Protein AF-A0A7X9HF59-F1 (afdb_monomer)

Foldseek 3Di:
DDQPQDFDPDQDPVVVVVLVVVPNLCVLLVVVVVVLVVLVVVLVVVVVVQVVCCVVPVDGDPVNVVSVVVSVNSVVQSVCCNVSRDVDRRDPDD

Radius of gyration: 16.63 Å; Cα contacts (8 Å, |Δi|>4): 55; chains: 1; bounding box: 36×21×44 Å

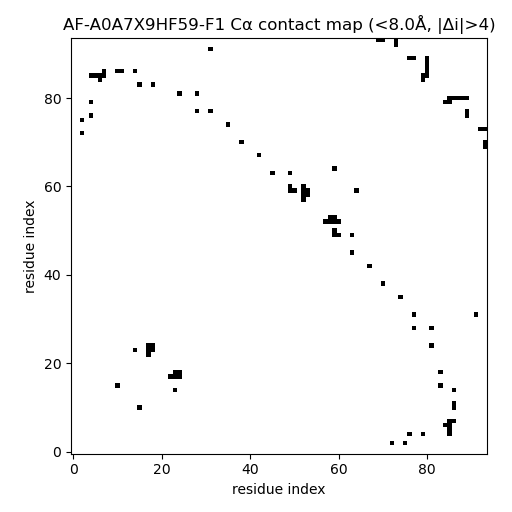Nearest PDB structures (foldseek):
  5j2l-assembly1_B  TM=5.462E-01  e=9.566E+00  synthetic construct

Solvent-accessible surface area (backbone atoms only — not comparable to full-atom values): 5616 Å² total; per-residue (Å²): 136,87,81,89,73,76,65,63,94,72,79,56,69,65,58,54,51,34,48,75,69,41,59,56,44,52,63,68,41,46,66,55,51,54,52,48,50,54,53,48,56,50,46,66,59,48,50,59,56,38,54,52,34,30,74,77,68,74,41,73,51,66,70,60,49,52,51,52,51,43,47,53,56,46,52,50,45,49,48,34,37,74,74,60,61,28,88,64,81,66,73,92,77,116

Secondary structure (DSSP, 8-state):
--------SS--HHHHHHHHTSHHHHHHHHHHHHHHHHHHHHHHHHHHHHHHHHHHHSS--HHHHHHHHHHHHHHHHHHHHHTTS--SPPP---

Mean predicted aligned error: 5.25 Å

Structure (mmCIF, N/CA/C/O backbone):
data_AF-A0A7X9HF59-F1
#
_entry.id   AF-A0A7X9HF59-F1
#
loop_
_atom_site.group_PDB
_atom_site.id
_atom_site.type_symbol
_atom_site.label_atom_id
_atom_site.label_alt_id
_atom_site.label_comp_id
_atom_site.label_asym_id
_atom_site.label_entity_id
_atom_site.label_seq_id
_atom_site.pdbx_PDB_ins_code
_atom_site.Cartn_x
_atom_site.Cartn_y
_atom_site.Cartn_z
_atom_site.occupancy
_atom_site.B_iso_or_equiv
_atom_site.auth_seq_id
_atom_site.auth_comp_id
_atom_site.auth_asym_id
_atom_site.auth_atom_id
_atom_site.pdbx_PDB_model_num
ATOM 1 N N . LEU A 1 1 ? 6.219 -9.407 11.391 1.00 59.81 1 LEU A N 1
ATOM 2 C CA . LEU A 1 1 ? 6.053 -9.346 9.922 1.00 59.81 1 LEU A CA 1
ATOM 3 C C . LEU A 1 1 ? 7.388 -9.746 9.300 1.00 59.81 1 LEU A C 1
ATOM 5 O O . LEU A 1 1 ? 8.289 -8.922 9.274 1.00 59.81 1 LEU A O 1
ATOM 9 N N . GLN A 1 2 ? 7.571 -11.016 8.927 1.00 70.38 2 GLN A N 1
ATOM 10 C CA . GLN A 1 2 ? 8.769 -11.424 8.184 1.00 70.38 2 GLN A CA 1
ATOM 11 C C . GLN A 1 2 ? 8.583 -10.995 6.726 1.00 70.38 2 GLN A C 1
ATOM 13 O O . GLN A 1 2 ? 7.584 -11.345 6.096 1.00 70.38 2 GLN A O 1
ATOM 18 N N . LEU A 1 3 ? 9.495 -10.160 6.233 1.00 67.88 3 LEU A N 1
ATOM 19 C CA . LEU A 1 3 ? 9.511 -9.703 4.849 1.00 67.88 3 LEU A CA 1
ATOM 20 C C . LEU A 1 3 ? 10.322 -10.707 4.032 1.00 67.88 3 LEU A C 1
ATOM 22 O O . LEU A 1 3 ? 11.543 -10.616 3.985 1.00 67.88 3 LEU A O 1
ATOM 26 N N . ASP A 1 4 ? 9.640 -11.672 3.418 1.00 68.81 4 ASP A N 1
ATOM 27 C CA . ASP A 1 4 ? 10.268 -12.608 2.482 1.00 68.81 4 ASP A CA 1
ATOM 28 C C . ASP A 1 4 ? 10.485 -11.908 1.132 1.00 68.81 4 ASP A C 1
ATOM 30 O O . ASP A 1 4 ? 9.638 -11.929 0.235 1.00 68.81 4 ASP A O 1
ATOM 34 N N . ILE A 1 5 ? 11.581 -11.154 1.054 1.00 68.00 5 ILE A N 1
ATOM 35 C CA . ILE A 1 5 ? 12.016 -10.446 -0.147 1.00 68.00 5 ILE A CA 1
ATOM 36 C C . ILE A 1 5 ? 13.208 -11.219 -0.697 1.00 68.00 5 ILE A C 1
ATOM 38 O O . ILE A 1 5 ? 14.336 -11.067 -0.231 1.00 68.00 5 ILE A O 1
ATOM 42 N N . VAL A 1 6 ? 12.944 -12.064 -1.689 1.00 76.88 6 VAL A N 1
ATOM 43 C CA . VAL A 1 6 ? 13.989 -12.820 -2.381 1.00 76.88 6 VAL A CA 1
ATOM 44 C C . VAL A 1 6 ? 14.784 -11.857 -3.259 1.00 76.88 6 VAL A C 1
ATOM 46 O O . VAL A 1 6 ? 14.263 -11.343 -4.253 1.00 76.88 6 VAL A O 1
ATOM 49 N N . TYR A 1 7 ? 16.036 -11.599 -2.879 1.00 75.12 7 TYR A N 1
ATOM 50 C CA . TYR A 1 7 ? 16.943 -10.777 -3.674 1.00 75.12 7 TYR A CA 1
ATOM 51 C C . TYR A 1 7 ? 17.321 -11.523 -4.965 1.00 75.12 7 TYR A C 1
ATOM 53 O O . TYR A 1 7 ? 17.668 -12.707 -4.897 1.00 75.12 7 TYR A O 1
ATOM 61 N N . PRO A 1 8 ? 17.245 -10.883 -6.144 1.00 76.00 8 PRO A N 1
ATOM 62 C CA . PRO A 1 8 ? 17.631 -11.532 -7.389 1.00 76.00 8 PRO A CA 1
ATOM 63 C C . PRO A 1 8 ? 19.142 -11.796 -7.405 1.00 76.00 8 PRO A C 1
ATOM 65 O O . PRO A 1 8 ? 19.939 -10.896 -7.153 1.00 76.00 8 PRO A O 1
ATOM 68 N N . SER A 1 9 ? 19.548 -13.026 -7.731 1.00 77.00 9 SER A N 1
AT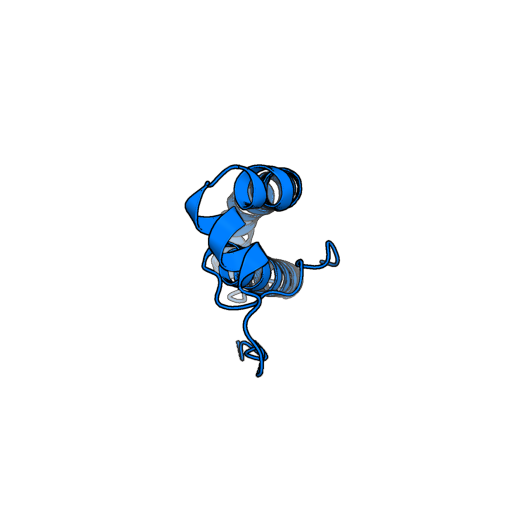OM 69 C CA . SER A 1 9 ? 20.966 -13.389 -7.867 1.00 77.00 9 SER A CA 1
ATOM 70 C C . SER A 1 9 ? 21.634 -12.738 -9.082 1.00 77.00 9 SER A C 1
ATOM 72 O O . SER A 1 9 ? 22.845 -12.544 -9.076 1.00 77.00 9 SER A O 1
ATOM 74 N N . GLU A 1 10 ? 20.851 -12.364 -10.099 1.00 80.88 10 GLU A N 1
ATOM 75 C CA . GLU A 1 10 ? 21.320 -11.651 -11.290 1.00 80.88 10 GLU A CA 1
ATOM 76 C C . GLU A 1 10 ? 20.491 -10.375 -11.527 1.00 80.88 10 GLU A C 1
ATOM 78 O O . GLU A 1 10 ? 19.377 -10.447 -12.054 1.00 80.88 10 GLU A O 1
ATOM 83 N N . PRO A 1 11 ? 21.004 -9.195 -11.129 1.00 77.62 11 PRO A N 1
ATOM 84 C CA . PRO A 1 11 ? 20.329 -7.922 -11.349 1.00 77.62 11 PRO A CA 1
ATOM 85 C C . PRO A 1 11 ? 20.278 -7.558 -12.834 1.00 77.62 11 PRO A C 1
ATOM 87 O O . PRO A 1 11 ? 21.282 -7.575 -13.554 1.00 77.62 11 PRO A O 1
ATOM 90 N N . SER A 1 12 ? 19.105 -7.153 -13.302 1.00 82.62 12 SER A N 1
ATOM 91 C CA . SER A 1 12 ? 18.895 -6.805 -14.703 1.00 82.62 12 SER A CA 1
ATOM 92 C C . SER A 1 12 ? 19.358 -5.374 -15.015 1.00 82.62 12 SER A C 1
ATOM 94 O O . SER A 1 12 ? 18.803 -4.369 -14.565 1.00 82.62 12 SER A O 1
ATOM 96 N N . ARG A 1 13 ? 20.390 -5.267 -15.861 1.00 84.06 13 ARG A N 1
ATOM 97 C CA . ARG A 1 13 ? 21.001 -3.983 -16.261 1.00 84.06 13 ARG A CA 1
ATOM 98 C C . ARG A 1 13 ? 20.024 -3.056 -16.993 1.00 84.06 13 ARG A C 1
ATOM 100 O O . ARG A 1 13 ? 20.083 -1.842 -16.825 1.00 84.06 13 ARG A O 1
ATOM 107 N N . LEU A 1 14 ? 19.116 -3.628 -17.786 1.00 80.25 14 LEU A N 1
ATOM 108 C CA . LEU A 1 14 ? 18.104 -2.879 -18.535 1.00 80.25 14 LEU A CA 1
ATOM 109 C C . LEU A 1 14 ? 17.041 -2.279 -17.611 1.00 80.25 14 LEU A C 1
ATOM 111 O O . LEU A 1 14 ? 16.702 -1.110 -17.776 1.00 80.25 14 LEU A O 1
ATOM 115 N N . LEU A 1 15 ? 16.560 -3.030 -16.610 1.00 78.81 15 LEU A N 1
ATOM 116 C CA . LEU A 1 15 ? 15.655 -2.452 -15.618 1.00 78.81 15 LEU A CA 1
ATOM 117 C C . LEU A 1 15 ? 16.380 -1.375 -14.823 1.00 78.81 15 LEU A C 1
ATOM 119 O O . LEU A 1 15 ? 15.827 -0.295 -14.681 1.00 78.81 15 LEU A O 1
ATOM 123 N N . ALA A 1 16 ? 17.627 -1.594 -14.393 1.00 81.94 16 ALA A N 1
ATOM 124 C CA . ALA A 1 16 ? 18.413 -0.556 -13.722 1.00 81.94 16 ALA A CA 1
ATOM 125 C C . ALA A 1 16 ? 18.521 0.742 -14.553 1.00 81.94 16 ALA A C 1
ATOM 127 O O . ALA A 1 16 ? 18.329 1.832 -14.019 1.00 81.94 16 ALA A O 1
ATOM 128 N N . PHE A 1 17 ? 18.740 0.640 -15.868 1.00 84.12 17 PHE A N 1
ATOM 129 C CA . PHE A 1 17 ? 18.737 1.801 -16.762 1.00 84.12 17 PHE A CA 1
ATOM 130 C C . PHE A 1 17 ? 17.354 2.467 -16.855 1.00 84.12 17 PHE A C 1
ATOM 132 O O . PHE A 1 17 ? 17.237 3.678 -16.661 1.00 84.12 17 PHE A O 1
ATOM 139 N N . LEU A 1 18 ? 16.288 1.684 -17.065 1.00 81.62 18 LEU A N 1
ATOM 140 C CA . LEU A 1 18 ? 14.908 2.187 -17.074 1.00 81.62 18 LEU A CA 1
ATOM 141 C C . LEU A 1 18 ? 14.531 2.867 -15.748 1.00 81.62 18 LEU A C 1
ATOM 143 O O . LEU A 1 18 ? 13.794 3.855 -15.751 1.00 81.62 18 LEU A O 1
ATOM 147 N N . ARG A 1 19 ? 15.068 2.382 -14.624 1.00 79.56 19 ARG A N 1
ATOM 148 C CA . ARG A 1 19 ? 14.901 2.982 -13.298 1.00 79.56 19 ARG A CA 1
ATOM 149 C C . ARG A 1 19 ? 15.514 4.375 -13.220 1.00 79.56 19 ARG A C 1
ATOM 151 O O . ARG A 1 19 ? 14.836 5.295 -12.775 1.00 79.56 19 ARG A O 1
ATOM 158 N N . ILE A 1 20 ? 16.738 4.549 -13.718 1.00 82.12 20 ILE A N 1
ATOM 159 C CA . ILE A 1 20 ? 17.423 5.854 -13.752 1.00 82.12 20 ILE A CA 1
ATOM 160 C C . ILE A 1 20 ? 16.657 6.859 -14.618 1.00 82.12 20 ILE A C 1
ATOM 162 O O . ILE A 1 20 ? 16.541 8.024 -14.249 1.00 82.12 20 ILE A O 1
ATOM 166 N N . THR A 1 21 ? 16.076 6.414 -15.737 1.00 83.38 21 THR A N 1
ATOM 167 C CA . THR A 1 21 ? 15.244 7.290 -16.583 1.00 83.38 21 THR A CA 1
ATOM 168 C C . THR A 1 21 ? 13.913 7.689 -15.933 1.00 83.38 21 THR A C 1
ATOM 170 O O . THR A 1 21 ? 13.234 8.582 -16.434 1.00 83.38 21 THR A O 1
ATOM 173 N N . GLY A 1 22 ? 13.500 7.021 -14.849 1.00 76.56 22 GLY A N 1
ATOM 174 C CA . GLY A 1 22 ? 12.251 7.261 -14.120 1.00 76.56 22 GLY A CA 1
ATOM 175 C C . GLY A 1 22 ? 10.989 6.780 -14.846 1.00 76.56 22 GLY A C 1
ATOM 176 O O . GLY A 1 22 ? 10.110 6.191 -14.222 1.00 76.56 22 GLY A O 1
ATOM 177 N N . ILE A 1 23 ? 10.909 6.951 -16.167 1.00 78.69 23 ILE A N 1
ATOM 178 C CA . ILE A 1 23 ? 9.716 6.686 -16.992 1.00 78.69 23 ILE A CA 1
ATOM 179 C C . ILE A 1 23 ? 9.248 5.225 -16.884 1.00 78.69 23 ILE A C 1
ATOM 181 O O . ILE A 1 23 ? 8.050 4.964 -16.740 1.00 78.69 23 ILE A O 1
ATOM 185 N N . GLY A 1 24 ? 10.181 4.267 -16.902 1.00 76.75 24 GLY A N 1
ATOM 186 C CA . GLY A 1 24 ? 9.854 2.840 -16.812 1.00 76.75 24 GLY A CA 1
ATOM 187 C C . GLY A 1 24 ? 9.271 2.434 -15.455 1.00 76.75 24 GLY A C 1
ATOM 188 O O . GLY A 1 24 ? 8.317 1.662 -15.400 1.00 76.75 24 GLY A O 1
ATOM 189 N N . ILE A 1 25 ? 9.786 2.992 -14.351 1.00 79.56 25 ILE A N 1
ATOM 190 C CA . ILE A 1 25 ? 9.202 2.754 -13.021 1.00 79.56 25 ILE A CA 1
ATOM 191 C C . ILE A 1 25 ? 7.863 3.459 -12.911 1.00 79.56 25 ILE A C 1
ATOM 193 O O . ILE A 1 25 ? 6.914 2.846 -12.446 1.00 79.56 25 ILE A O 1
ATOM 197 N N . LEU A 1 26 ? 7.782 4.733 -13.304 1.00 78.94 26 LEU A N 1
ATOM 198 C CA . LEU A 1 26 ? 6.581 5.543 -13.111 1.00 78.94 26 LEU A CA 1
ATOM 199 C C . LEU A 1 26 ? 5.370 4.898 -13.782 1.00 78.94 26 LEU A C 1
ATOM 201 O O . LEU A 1 26 ? 4.333 4.752 -13.146 1.00 78.94 26 LEU A O 1
ATOM 205 N N . THR A 1 27 ? 5.525 4.435 -15.021 1.00 81.94 27 THR A N 1
ATOM 206 C CA . THR A 1 27 ? 4.459 3.746 -15.764 1.00 81.94 27 THR A CA 1
ATOM 207 C C . THR A 1 27 ? 4.069 2.411 -15.126 1.00 81.94 27 THR A C 1
ATOM 209 O O . THR A 1 27 ? 2.883 2.149 -14.930 1.00 81.94 27 THR A O 1
ATOM 212 N N . ALA A 1 28 ? 5.047 1.591 -14.736 1.00 83.94 28 ALA A N 1
ATOM 213 C CA . ALA A 1 28 ? 4.811 0.292 -14.107 1.00 83.94 28 ALA A CA 1
ATOM 214 C C . ALA A 1 28 ? 4.217 0.413 -12.687 1.00 83.94 28 ALA A C 1
ATOM 216 O O . ALA A 1 28 ? 3.395 -0.408 -12.274 1.00 83.94 28 ALA A O 1
ATOM 217 N N . ALA A 1 29 ? 4.624 1.440 -11.939 1.00 86.88 29 ALA A N 1
ATOM 218 C CA . ALA A 1 29 ? 4.202 1.701 -10.569 1.00 86.88 29 ALA A CA 1
ATOM 219 C C . ALA A 1 29 ? 2.845 2.406 -10.498 1.00 86.88 29 ALA A C 1
ATOM 221 O O . ALA A 1 29 ? 2.115 2.167 -9.542 1.00 86.88 29 ALA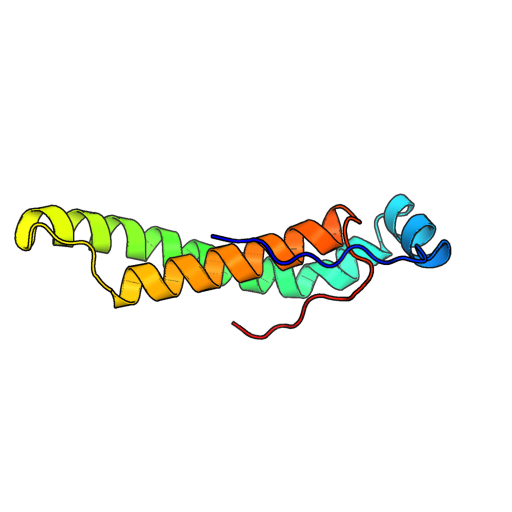 A O 1
ATOM 222 N N . LEU A 1 30 ? 2.475 3.225 -11.491 1.00 90.38 30 LEU A N 1
ATOM 223 C CA . LEU A 1 30 ? 1.219 3.983 -11.517 1.00 90.38 30 LEU A CA 1
ATOM 224 C C . LEU A 1 30 ? -0.026 3.159 -11.126 1.00 90.38 30 LEU A C 1
ATOM 226 O O . LEU A 1 30 ? -0.740 3.590 -10.216 1.00 90.38 30 LEU A O 1
ATOM 230 N N . PRO A 1 31 ? -0.292 1.971 -11.712 1.00 92.19 31 PRO A N 1
ATOM 231 C CA . PRO A 1 31 ? -1.457 1.177 -11.318 1.00 92.19 31 PRO A CA 1
ATOM 232 C C . PRO A 1 31 ? -1.374 0.682 -9.864 1.00 92.19 31 PRO A C 1
ATOM 234 O O . PRO A 1 31 ? -2.387 0.633 -9.166 1.00 92.19 31 PRO A O 1
ATOM 237 N N . HIS A 1 32 ? -0.176 0.364 -9.365 1.00 92.62 32 HIS A N 1
ATOM 238 C CA . HIS A 1 32 ? 0.014 -0.036 -7.970 1.00 92.62 32 HIS A CA 1
ATOM 239 C C . HIS A 1 32 ? -0.149 1.129 -6.999 1.00 92.62 32 HIS A C 1
ATOM 241 O O . HIS A 1 32 ? -0.715 0.937 -5.925 1.00 92.62 32 HIS A O 1
ATOM 247 N N . LEU A 1 33 ? 0.322 2.320 -7.373 1.00 91.44 33 LEU A N 1
ATOM 248 C CA . LEU A 1 33 ? 0.182 3.540 -6.581 1.00 91.44 33 LEU A CA 1
ATOM 249 C C . LEU A 1 33 ? -1.287 3.940 -6.448 1.00 91.44 33 LEU A C 1
ATOM 251 O O . LEU A 1 33 ? -1.713 4.305 -5.356 1.00 91.44 33 LEU A O 1
ATOM 255 N N . LEU A 1 34 ? -2.077 3.795 -7.516 1.00 93.88 34 LEU A N 1
ATOM 256 C CA . LEU A 1 34 ? -3.519 4.028 -7.466 1.00 93.88 34 LEU A CA 1
ATOM 257 C C . LEU A 1 34 ? -4.207 3.042 -6.513 1.00 93.88 34 LEU A C 1
ATOM 259 O O . LEU A 1 34 ? -4.977 3.457 -5.650 1.00 93.88 34 LEU A O 1
ATOM 263 N N . LEU A 1 35 ? -3.882 1.748 -6.607 1.00 94.38 35 LEU A N 1
ATOM 264 C CA . LEU A 1 35 ? -4.426 0.739 -5.696 1.00 94.38 35 LEU A CA 1
ATOM 265 C C . LEU A 1 35 ? -4.017 1.021 -4.240 1.00 94.38 35 LEU A C 1
ATOM 267 O O . LEU A 1 35 ? -4.860 0.980 -3.344 1.00 94.38 35 LEU A O 1
ATOM 271 N N . LEU A 1 36 ? -2.747 1.364 -3.998 1.00 94.94 36 LEU A N 1
ATOM 272 C CA . LEU A 1 36 ? -2.262 1.757 -2.674 1.00 94.94 36 LEU A CA 1
ATOM 273 C C . LEU A 1 36 ? -2.984 2.993 -2.144 1.00 94.94 36 LEU A C 1
ATOM 275 O O . LEU A 1 36 ? -3.317 3.010 -0.963 1.00 94.94 36 LEU A O 1
ATOM 279 N N . ALA A 1 37 ? -3.266 3.991 -2.983 1.00 94.62 37 ALA A N 1
ATOM 280 C CA . ALA A 1 37 ? -4.020 5.171 -2.575 1.00 94.62 37 ALA A CA 1
ATOM 281 C C . ALA A 1 37 ? -5.420 4.786 -2.070 1.00 94.62 37 ALA A C 1
ATOM 283 O O . ALA A 1 37 ? -5.799 5.190 -0.971 1.00 94.62 37 ALA A O 1
ATOM 284 N N . VAL A 1 38 ? -6.146 3.929 -2.799 1.00 95.44 38 VAL A N 1
ATOM 285 C CA . VAL A 1 38 ? -7.467 3.436 -2.364 1.00 95.44 38 VAL A CA 1
ATOM 286 C C . VAL A 1 38 ? -7.371 2.658 -1.049 1.00 95.44 38 VAL A C 1
ATOM 288 O O . VAL A 1 38 ? -8.136 2.921 -0.120 1.00 95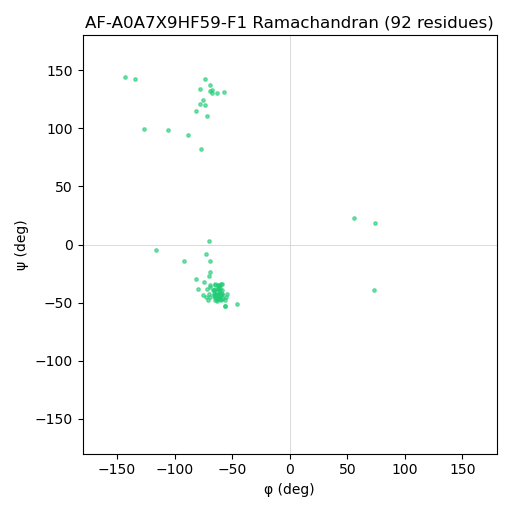.44 38 VAL A O 1
ATOM 291 N N . LEU A 1 39 ? -6.411 1.736 -0.928 1.00 95.00 39 LEU A N 1
ATOM 292 C CA . LEU A 1 39 ? -6.219 0.975 0.312 1.00 95.00 39 LEU A CA 1
ATOM 293 C C . LEU A 1 39 ? -5.846 1.878 1.496 1.00 95.00 39 LEU A C 1
ATOM 295 O O . LEU A 1 39 ? -6.309 1.646 2.612 1.00 95.00 39 LEU A O 1
ATOM 299 N N . THR A 1 40 ? -5.044 2.917 1.256 1.00 94.94 40 THR A N 1
ATOM 300 C CA . THR A 1 40 ? -4.628 3.886 2.279 1.00 94.94 40 THR A CA 1
ATOM 301 C C . THR A 1 40 ? -5.821 4.695 2.775 1.00 94.94 40 THR A C 1
ATOM 303 O O . THR A 1 40 ? -5.975 4.862 3.982 1.00 94.94 40 THR A O 1
ATOM 306 N N . LEU A 1 41 ? -6.711 5.131 1.875 1.00 95.81 41 LEU A N 1
ATOM 307 C CA . LEU A 1 41 ? -7.970 5.782 2.250 1.00 95.81 41 LEU A CA 1
ATOM 308 C C . LEU A 1 41 ? -8.841 4.865 3.116 1.00 95.81 41 LEU A C 1
ATOM 310 O O . LEU A 1 41 ? -9.355 5.303 4.143 1.00 95.81 41 LEU A O 1
ATOM 314 N N . GLY A 1 42 ? -8.946 3.581 2.757 1.00 94.00 42 GLY A N 1
ATOM 315 C CA . GLY A 1 42 ? -9.595 2.581 3.607 1.00 94.00 42 GLY A CA 1
ATOM 316 C C . GLY A 1 42 ? -8.952 2.518 4.994 1.00 94.00 42 GLY A C 1
ATOM 317 O O . GLY A 1 42 ? -9.640 2.604 6.008 1.00 94.00 42 GLY A O 1
ATOM 318 N N . MET A 1 43 ? -7.622 2.465 5.056 1.00 94.12 43 MET A N 1
ATOM 319 C CA . MET A 1 43 ? -6.882 2.396 6.314 1.00 94.12 43 MET A CA 1
ATOM 320 C C . MET A 1 43 ? -7.113 3.615 7.218 1.00 94.12 43 MET A C 1
ATOM 322 O O . MET A 1 43 ? -7.277 3.451 8.427 1.00 94.12 43 MET A O 1
ATOM 326 N N . LEU A 1 44 ? -7.201 4.819 6.643 1.00 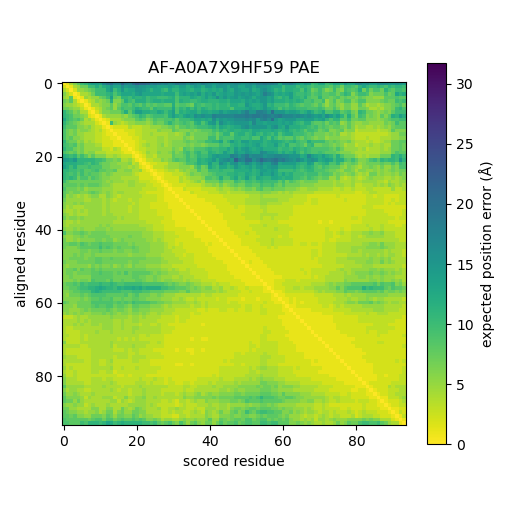94.69 44 LEU A N 1
ATOM 327 C CA . LEU A 1 44 ? -7.519 6.049 7.378 1.00 94.69 44 LEU A CA 1
ATOM 328 C C . LEU A 1 44 ? -8.887 5.984 8.069 1.00 94.69 44 LEU A C 1
ATOM 330 O O . LEU A 1 44 ? -9.038 6.522 9.162 1.00 94.69 44 LEU A O 1
ATOM 334 N N . ILE A 1 45 ? -9.862 5.300 7.466 1.00 94.25 45 ILE A N 1
ATOM 335 C CA . ILE A 1 45 ? -11.197 5.099 8.048 1.00 94.25 45 ILE A CA 1
ATOM 336 C C . ILE A 1 45 ? -11.174 3.970 9.088 1.00 94.25 45 ILE A C 1
ATOM 338 O O . ILE A 1 45 ? -11.817 4.058 10.132 1.00 94.25 45 ILE A O 1
ATOM 342 N N . LEU A 1 46 ? -10.420 2.901 8.831 1.00 94.44 46 LEU A N 1
ATOM 343 C CA . LEU A 1 46 ? -10.390 1.714 9.685 1.00 94.44 46 LEU A CA 1
ATOM 344 C C . LEU A 1 46 ? -9.613 1.916 10.997 1.00 94.44 46 LEU A C 1
ATOM 346 O O . LEU A 1 46 ? -9.977 1.326 12.014 1.00 94.44 46 LEU A O 1
ATOM 350 N N . ILE A 1 47 ? -8.569 2.751 11.014 1.00 94.31 47 ILE A N 1
ATOM 351 C CA . ILE A 1 47 ? -7.796 3.056 12.233 1.00 94.31 47 ILE A CA 1
ATOM 352 C C . ILE A 1 47 ? -8.680 3.602 13.371 1.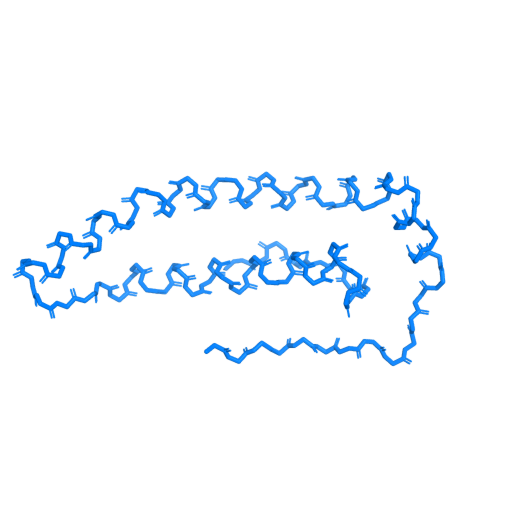00 94.31 47 ILE A C 1
ATOM 354 O O . ILE A 1 47 ? -8.635 3.023 14.460 1.00 94.31 47 ILE A O 1
ATOM 358 N N . PRO A 1 48 ? -9.500 4.657 13.181 1.00 96.06 48 PRO A N 1
ATOM 359 C CA . PRO A 1 48 ? -10.358 5.160 14.251 1.00 96.06 48 PRO A CA 1
ATOM 360 C C . PRO A 1 48 ? -11.388 4.123 14.714 1.00 96.06 48 PRO A C 1
ATOM 362 O O . PRO A 1 48 ? -11.641 4.025 15.913 1.00 96.06 48 PRO A O 1
ATOM 365 N N . VAL A 1 49 ? -11.909 3.278 13.814 1.00 94.88 49 VAL A N 1
ATOM 366 C CA . VAL A 1 49 ? -12.773 2.141 14.193 1.00 94.88 49 VAL A CA 1
ATOM 367 C C . VAL A 1 49 ? -12.029 1.171 15.120 1.00 94.88 49 VAL A C 1
ATOM 369 O O . VAL A 1 49 ? -12.576 0.738 16.136 1.00 94.88 49 VAL A O 1
ATOM 372 N N . GLY A 1 50 ? -10.764 0.865 14.818 1.00 95.19 50 GLY A N 1
ATOM 373 C CA . GLY A 1 50 ? -9.907 0.040 15.672 1.00 95.19 50 GLY A CA 1
ATOM 374 C C . GLY A 1 50 ? -9.673 0.655 17.053 1.00 95.19 50 GLY A C 1
ATOM 375 O O . GLY A 1 50 ? -9.797 -0.040 18.061 1.00 95.19 50 GLY A O 1
ATOM 376 N N . LEU A 1 51 ? -9.416 1.964 17.117 1.00 95.81 51 LEU A N 1
ATOM 377 C CA . LEU A 1 51 ? -9.244 2.689 18.381 1.00 95.81 51 LEU A CA 1
ATOM 378 C C . LEU A 1 51 ? -10.513 2.651 19.243 1.00 95.81 51 LEU A C 1
ATOM 380 O O . LEU A 1 51 ? -10.437 2.344 20.434 1.00 95.81 51 LEU A O 1
ATOM 384 N N . ILE A 1 52 ? -11.682 2.887 18.642 1.00 96.69 52 ILE A N 1
ATOM 385 C CA . ILE A 1 52 ? -12.976 2.795 19.335 1.00 96.69 52 ILE A CA 1
ATOM 386 C C . ILE A 1 52 ? -13.200 1.369 19.859 1.00 96.69 52 ILE A C 1
ATOM 388 O O . ILE A 1 52 ? -13.603 1.189 21.009 1.00 96.69 52 ILE A O 1
ATOM 392 N N . SER A 1 53 ? -12.874 0.349 19.060 1.00 96.00 53 SER A N 1
ATOM 393 C CA . SER A 1 53 ? -12.972 -1.053 19.481 1.00 96.00 53 SER A CA 1
ATOM 394 C C . SER A 1 53 ? -12.076 -1.381 20.677 1.00 96.00 53 SER A C 1
ATOM 396 O O . SER A 1 53 ? -12.469 -2.169 21.536 1.00 96.00 53 SER A O 1
ATOM 398 N N . ILE A 1 54 ? -10.883 -0.790 20.781 1.00 96.75 54 ILE A N 1
ATOM 399 C CA . ILE A 1 54 ? -10.035 -0.988 21.964 1.00 96.75 54 ILE A CA 1
ATOM 400 C C . ILE A 1 54 ? -10.710 -0.408 23.208 1.00 96.75 54 ILE A C 1
ATOM 402 O O . ILE A 1 54 ? -10.700 -1.046 24.254 1.00 96.75 54 ILE A O 1
ATOM 406 N N . ILE A 1 55 ? -11.319 0.772 23.117 1.00 97.38 55 ILE A N 1
ATOM 407 C CA . ILE A 1 55 ? -11.989 1.386 24.271 1.00 97.38 55 ILE A CA 1
ATOM 408 C C . ILE A 1 55 ? -13.200 0.541 24.696 1.00 97.38 55 ILE A C 1
ATOM 410 O O . ILE A 1 55 ? -13.376 0.271 25.883 1.00 97.38 55 ILE A O 1
ATOM 414 N N . ALA A 1 56 ? -13.996 0.073 23.732 1.00 96.25 56 ALA A N 1
ATOM 415 C CA . ALA A 1 56 ? -15.216 -0.686 23.996 1.00 96.25 56 ALA A CA 1
ATOM 416 C C . ALA A 1 56 ? -14.956 -2.143 24.425 1.00 96.25 56 ALA A C 1
ATOM 418 O O . ALA A 1 56 ? -15.594 -2.652 25.344 1.00 96.25 56 ALA A O 1
ATOM 419 N N . THR A 1 57 ? -14.029 -2.833 23.759 1.00 95.56 57 THR A N 1
ATOM 420 C CA . THR A 1 57 ? -13.833 -4.292 23.872 1.00 95.56 57 THR A CA 1
ATOM 421 C C . THR A 1 57 ? -12.464 -4.663 24.453 1.00 95.56 57 THR A C 1
ATOM 423 O O . THR A 1 57 ? -12.192 -5.841 24.686 1.00 95.56 57 THR A O 1
ATOM 426 N N . LYS A 1 58 ? -11.580 -3.683 24.704 1.00 96.12 58 LYS A N 1
ATOM 427 C CA . LYS A 1 58 ? -10.181 -3.880 25.147 1.00 96.12 58 LYS A CA 1
ATOM 428 C C . LYS A 1 58 ? -9.362 -4.770 24.213 1.00 96.12 58 LYS A C 1
ATOM 430 O O . LYS A 1 58 ? -8.383 -5.387 24.627 1.00 96.12 58 LYS A O 1
ATOM 435 N N . ARG A 1 59 ? -9.781 -4.874 22.950 1.00 93.69 59 ARG A N 1
ATOM 436 C CA . ARG A 1 59 ? -9.174 -5.740 21.938 1.00 93.69 59 ARG A CA 1
ATOM 437 C C . ARG A 1 59 ? -9.202 -5.056 20.580 1.00 93.69 59 ARG A C 1
ATOM 439 O O . ARG A 1 59 ? -10.163 -4.365 20.243 1.00 93.69 59 ARG A O 1
ATOM 446 N N . TRP A 1 60 ? -8.150 -5.288 19.801 1.00 93.00 60 TRP A N 1
ATOM 447 C CA . TRP A 1 60 ? -8.101 -4.888 18.401 1.00 93.00 60 TRP A CA 1
ATOM 448 C C . TRP A 1 60 ? -8.911 -5.880 17.547 1.00 93.00 60 TRP A C 1
ATOM 450 O O . TRP A 1 60 ? -8.732 -7.090 17.720 1.00 93.00 60 TRP A O 1
ATOM 460 N N . PRO A 1 61 ? -9.777 -5.427 16.623 1.00 94.88 61 PRO A N 1
ATOM 461 C CA . PRO A 1 61 ? -10.539 -6.331 15.764 1.00 94.88 61 PRO A CA 1
ATOM 462 C C . PRO A 1 61 ? -9.631 -7.157 14.846 1.00 94.88 61 PRO A C 1
ATOM 464 O O . PRO A 1 61 ? -8.797 -6.606 14.126 1.00 94.88 61 PRO A O 1
ATOM 467 N N . SER A 1 62 ? -9.835 -8.475 14.801 1.00 93.88 62 SER A N 1
ATOM 468 C CA . SER A 1 62 ? -9.048 -9.379 13.948 1.00 93.88 62 SER A CA 1
ATOM 469 C C . SER A 1 62 ? -9.171 -9.047 12.458 1.00 93.88 62 SER A C 1
ATOM 471 O O . SER A 1 62 ? -8.175 -9.089 11.744 1.00 93.88 62 SER A O 1
ATOM 473 N N . LEU A 1 63 ? -10.362 -8.642 12.002 1.00 92.75 63 LEU A N 1
ATOM 474 C CA . LEU A 1 63 ? -10.604 -8.242 10.612 1.00 92.75 63 LEU A CA 1
ATOM 475 C C . LEU A 1 63 ? -9.766 -7.018 10.209 1.00 92.75 63 LEU A C 1
ATOM 477 O O . LEU A 1 63 ? -9.167 -6.997 9.136 1.00 92.75 63 LEU A O 1
ATOM 481 N N . LEU A 1 64 ? -9.688 -6.011 11.087 1.00 93.88 64 LEU A N 1
ATOM 482 C CA . LEU A 1 64 ? -8.870 -4.820 10.846 1.00 93.88 64 LEU A CA 1
ATOM 483 C C . LEU A 1 64 ? -7.385 -5.168 10.824 1.00 93.88 64 LEU A C 1
ATOM 485 O O . LEU A 1 64 ? -6.638 -4.640 10.005 1.00 93.88 64 LEU A O 1
ATOM 489 N N . PHE A 1 65 ? -6.960 -6.063 11.716 1.00 93.19 65 PHE A N 1
ATOM 490 C CA . PHE A 1 65 ? -5.584 -6.538 11.743 1.00 93.19 65 PHE A CA 1
ATOM 491 C C . PHE A 1 65 ? -5.203 -7.282 10.455 1.00 93.19 65 PHE A C 1
ATOM 493 O O . PHE A 1 65 ? -4.143 -7.003 9.897 1.00 93.19 65 PHE A O 1
ATOM 500 N N . ASP A 1 66 ? -6.060 -8.178 9.952 1.00 94.00 66 ASP A N 1
ATOM 501 C CA . ASP A 1 66 ? -5.806 -8.900 8.696 1.00 94.00 66 ASP A CA 1
ATOM 502 C C . ASP A 1 66 ? -5.695 -7.933 7.509 1.00 94.00 66 ASP A C 1
ATOM 504 O O . ASP A 1 66 ? -4.756 -8.016 6.714 1.00 94.00 66 ASP A O 1
ATOM 508 N N . PHE A 1 67 ? -6.584 -6.936 7.445 1.00 94.12 67 PHE A N 1
ATOM 509 C CA . PHE A 1 67 ? -6.508 -5.888 6.431 1.00 94.12 67 PHE A CA 1
ATOM 510 C C . PHE A 1 67 ? -5.190 -5.099 6.511 1.00 94.12 67 PHE A C 1
ATOM 512 O O . PHE A 1 67 ? -4.507 -4.940 5.498 1.00 94.12 67 PHE A O 1
ATOM 519 N N . MET A 1 68 ? -4.785 -4.658 7.710 1.00 93.81 68 MET A N 1
ATOM 520 C CA . MET A 1 68 ? -3.508 -3.961 7.928 1.00 93.81 68 MET A CA 1
ATOM 521 C C . MET A 1 68 ? -2.310 -4.809 7.511 1.00 93.81 68 MET A C 1
ATOM 523 O O . MET A 1 68 ? -1.373 -4.306 6.888 1.00 93.81 68 MET A O 1
ATOM 527 N N . TYR A 1 69 ? -2.336 -6.096 7.852 1.00 93.56 69 TYR A N 1
ATOM 528 C CA . TYR A 1 69 ? -1.275 -7.033 7.522 1.00 93.56 69 TYR A CA 1
ATOM 529 C C . TYR A 1 69 ? -1.122 -7.194 6.003 1.00 93.56 69 TYR A C 1
ATOM 531 O O . TYR A 1 69 ? -0.015 -7.052 5.472 1.00 93.56 69 TYR A O 1
ATOM 539 N N . ARG A 1 70 ? -2.230 -7.423 5.288 1.00 93.50 70 ARG A N 1
ATOM 540 C CA . ARG A 1 70 ? -2.252 -7.523 3.819 1.00 93.50 70 ARG A CA 1
ATOM 541 C C . ARG A 1 70 ? -1.814 -6.226 3.154 1.00 93.50 70 ARG A C 1
ATOM 543 O O . ARG A 1 70 ? -0.986 -6.264 2.242 1.00 93.50 70 ARG A O 1
ATOM 550 N N . TYR A 1 71 ? -2.292 -5.088 3.659 1.00 94.50 71 TYR A N 1
ATOM 551 C CA . TYR A 1 71 ? -1.876 -3.764 3.206 1.00 94.50 71 TYR A CA 1
ATOM 552 C C . TYR A 1 71 ? -0.369 -3.587 3.326 1.00 94.50 71 TYR A C 1
ATOM 554 O O . TYR A 1 71 ? 0.289 -3.297 2.329 1.00 94.50 71 TYR A O 1
ATOM 562 N N . LEU A 1 72 ? 0.202 -3.841 4.504 1.00 92.62 72 LEU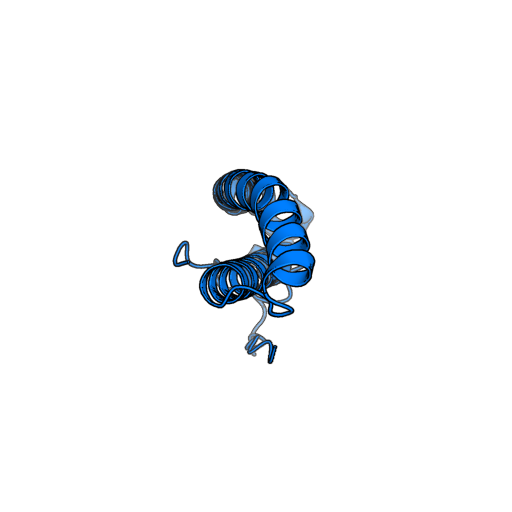 A N 1
ATOM 563 C CA . LEU A 1 72 ? 1.630 -3.654 4.731 1.00 92.62 72 LEU A CA 1
ATOM 564 C C . LEU A 1 72 ? 2.479 -4.616 3.883 1.00 92.62 72 LEU A C 1
ATOM 566 O O . LEU A 1 72 ? 3.535 -4.226 3.389 1.00 92.62 72 LEU A O 1
ATOM 570 N N . ARG A 1 73 ? 1.998 -5.844 3.642 1.00 91.88 73 ARG A N 1
ATOM 571 C CA . ARG A 1 73 ? 2.646 -6.824 2.752 1.00 91.88 73 ARG A CA 1
ATOM 572 C C . ARG A 1 73 ? 2.580 -6.426 1.276 1.00 91.88 73 ARG A C 1
ATOM 574 O O . ARG A 1 73 ? 3.497 -6.709 0.506 1.00 91.88 73 ARG A O 1
ATOM 581 N N . TYR A 1 74 ? 1.486 -5.819 0.838 1.00 93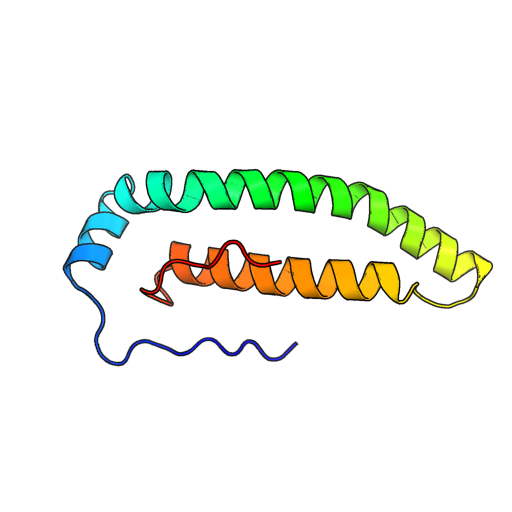.12 74 TYR A N 1
ATOM 582 C CA . TYR A 1 74 ? 1.380 -5.298 -0.521 1.00 93.12 74 TYR A CA 1
ATOM 583 C C . TYR A 1 74 ? 2.233 -4.033 -0.692 1.00 93.12 74 TYR A C 1
ATOM 585 O O . TYR A 1 74 ? 3.035 -3.960 -1.622 1.00 93.12 74 TYR A O 1
ATOM 593 N N . TYR A 1 75 ? 2.1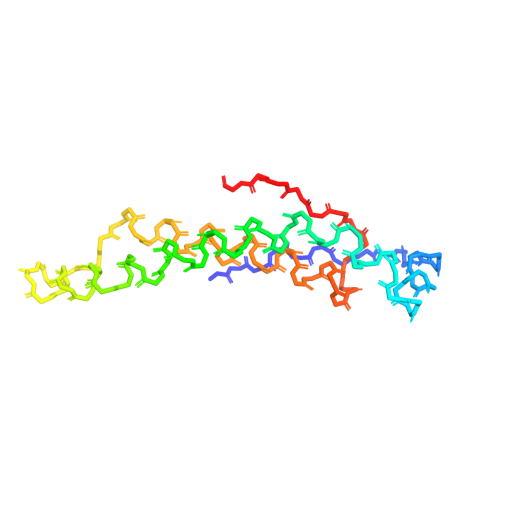61 -3.104 0.264 1.00 92.75 75 TYR A N 1
ATOM 594 C CA . TYR A 1 75 ? 2.977 -1.892 0.316 1.00 92.75 75 TYR A CA 1
ATOM 595 C C . TYR A 1 75 ? 4.477 -2.196 0.261 1.00 92.75 75 TYR A C 1
ATOM 597 O O . TYR A 1 75 ? 5.200 -1.568 -0.515 1.00 92.75 75 TYR A O 1
ATOM 605 N N . SER A 1 76 ? 4.952 -3.180 1.031 1.00 91.69 76 SER A N 1
ATOM 606 C CA . SER A 1 76 ? 6.367 -3.558 1.035 1.00 91.69 76 SER A CA 1
ATOM 607 C C . SER A 1 76 ? 6.825 -4.148 -0.301 1.00 91.69 76 SER A C 1
ATOM 609 O O . SER A 1 76 ? 7.902 -3.790 -0.767 1.00 91.69 76 SER A O 1
ATOM 611 N N . ARG A 1 77 ? 6.004 -4.975 -0.967 1.00 90.88 77 ARG A N 1
ATOM 612 C CA . ARG A 1 77 ? 6.305 -5.504 -2.314 1.00 90.88 77 ARG A CA 1
ATOM 613 C C . ARG A 1 77 ? 6.423 -4.395 -3.358 1.00 90.88 77 ARG A C 1
ATOM 615 O O . ARG A 1 77 ? 7.359 -4.406 -4.153 1.00 90.88 77 ARG A O 1
ATOM 622 N N . VAL A 1 78 ? 5.496 -3.437 -3.344 1.00 92.25 78 VAL A N 1
ATOM 623 C CA . VAL A 1 78 ? 5.517 -2.297 -4.273 1.00 92.25 78 VAL A CA 1
ATOM 624 C C . VAL A 1 78 ? 6.740 -1.414 -4.015 1.00 92.25 78 VAL A C 1
ATOM 626 O O . VAL A 1 78 ? 7.460 -1.083 -4.954 1.00 92.25 78 VAL A O 1
ATOM 629 N N . ASN A 1 79 ? 7.038 -1.102 -2.749 1.00 90.81 79 ASN A N 1
ATOM 630 C CA . ASN A 1 79 ? 8.228 -0.322 -2.396 1.00 90.81 79 ASN A CA 1
ATOM 631 C C . ASN A 1 79 ? 9.525 -1.037 -2.774 1.00 90.81 79 ASN A C 1
ATOM 633 O O . ASN A 1 79 ? 10.411 -0.405 -3.339 1.00 90.81 79 ASN A O 1
ATOM 637 N N . ALA A 1 80 ? 9.627 -2.346 -2.533 1.00 90.00 80 ALA A N 1
ATOM 638 C CA . ALA A 1 80 ? 10.804 -3.120 -2.910 1.00 90.00 80 ALA A CA 1
ATOM 639 C C . ALA A 1 80 ? 11.071 -3.059 -4.423 1.00 90.00 80 ALA A C 1
ATOM 641 O O . ALA A 1 80 ? 12.221 -2.923 -4.839 1.00 90.00 80 ALA A O 1
ATOM 642 N N . TYR A 1 81 ? 10.022 -3.099 -5.250 1.00 88.19 81 TYR A N 1
ATOM 643 C CA . TYR A 1 81 ? 10.157 -2.964 -6.700 1.00 88.19 81 TYR A CA 1
ATOM 644 C C . TYR A 1 81 ? 10.579 -1.550 -7.131 1.00 88.19 81 TYR A C 1
ATOM 646 O O . TYR A 1 81 ? 11.493 -1.404 -7.952 1.00 88.19 81 TYR A O 1
ATOM 654 N N . ILE A 1 82 ? 9.944 -0.516 -6.561 1.00 89.00 82 ILE A N 1
ATOM 655 C CA . ILE A 1 82 ? 10.235 0.898 -6.858 1.00 89.00 82 ILE A CA 1
ATOM 656 C C . ILE A 1 82 ? 11.669 1.257 -6.447 1.00 89.00 82 ILE A C 1
ATOM 658 O O . ILE A 1 82 ? 12.385 1.885 -7.222 1.00 89.00 82 ILE A O 1
ATOM 662 N N . MET A 1 83 ? 12.112 0.808 -5.270 1.00 87.62 83 MET A N 1
ATOM 663 C CA . MET A 1 83 ? 13.475 1.016 -4.764 1.00 87.62 83 MET A CA 1
ATOM 664 C C . MET A 1 83 ? 14.531 0.171 -5.495 1.00 87.62 83 MET A C 1
ATOM 666 O O . MET A 1 83 ? 15.721 0.356 -5.265 1.00 87.62 83 MET A O 1
ATOM 670 N N . GLY A 1 84 ? 14.119 -0.762 -6.360 1.00 85.62 84 GLY A N 1
ATOM 671 C CA . GLY A 1 84 ? 15.036 -1.645 -7.083 1.00 85.62 84 GLY A CA 1
ATOM 672 C C . GLY A 1 84 ? 15.663 -2.749 -6.232 1.00 85.62 84 GLY A C 1
ATOM 673 O O . GLY A 1 84 ? 16.661 -3.331 -6.640 1.00 85.62 84 GLY A O 1
ATOM 674 N N . LEU A 1 85 ? 15.077 -3.063 -5.072 1.00 86.25 85 LEU A N 1
ATOM 675 C CA . LEU A 1 85 ? 15.472 -4.213 -4.249 1.00 86.25 85 LEU A CA 1
ATOM 676 C C . LEU A 1 85 ? 15.089 -5.543 -4.912 1.00 86.25 85 LEU A C 1
ATOM 678 O O . LEU A 1 85 ? 15.725 -6.564 -4.667 1.00 86.25 85 LEU A O 1
ATOM 682 N N . VAL A 1 86 ? 14.044 -5.526 -5.746 1.00 87.75 86 VAL A N 1
ATOM 683 C CA . VAL A 1 86 ? 13.607 -6.667 -6.555 1.00 87.75 86 VAL A CA 1
ATOM 684 C C . VAL A 1 86 ? 13.321 -6.238 -7.988 1.00 87.75 86 VAL A C 1
ATOM 686 O O . VAL A 1 86 ? 12.754 -5.175 -8.237 1.00 87.75 86 VAL A O 1
ATOM 689 N N . ASP A 1 87 ? 13.661 -7.103 -8.938 1.00 85.94 87 ASP A N 1
ATOM 690 C CA . ASP A 1 87 ? 13.384 -6.892 -10.366 1.00 85.94 87 ASP A CA 1
ATOM 691 C C . ASP A 1 87 ? 12.045 -7.485 -10.814 1.00 85.94 87 ASP A C 1
ATOM 693 O O . ASP A 1 87 ? 11.523 -7.147 -11.874 1.00 85.94 87 ASP A O 1
ATOM 697 N N . LYS A 1 88 ? 11.445 -8.341 -9.984 1.00 84.81 88 LYS A N 1
ATOM 698 C CA . LYS A 1 88 ? 10.151 -8.955 -10.267 1.00 84.81 88 LYS A CA 1
ATOM 699 C C . LYS A 1 88 ? 9.020 -7.946 -10.062 1.00 84.81 88 LYS A C 1
ATOM 701 O O . LYS A 1 88 ? 8.861 -7.413 -8.964 1.00 84.81 88 LYS A O 1
ATOM 706 N N . TYR A 1 89 ? 8.206 -7.744 -11.098 1.00 85.12 89 TYR A N 1
ATOM 707 C CA . TYR A 1 89 ? 7.012 -6.899 -11.031 1.00 85.12 89 TYR A CA 1
ATOM 708 C C . TYR A 1 89 ? 6.047 -7.386 -9.929 1.00 85.12 89 TYR A C 1
ATOM 710 O O . TYR A 1 89 ? 5.767 -8.592 -9.856 1.00 85.12 89 TYR A O 1
ATOM 718 N N . PRO A 1 90 ? 5.553 -6.496 -9.047 1.00 87.06 90 PRO A N 1
ATOM 719 C CA . PRO A 1 90 ? 4.702 -6.897 -7.939 1.00 87.06 90 PRO A CA 1
ATOM 720 C C . PRO A 1 90 ? 3.332 -7.371 -8.438 1.00 87.06 90 PRO A C 1
ATOM 722 O O . PRO A 1 90 ? 2.706 -6.776 -9.304 1.00 87.06 90 PRO A O 1
ATOM 725 N N . SER A 1 91 ? 2.828 -8.467 -7.871 1.00 88.19 91 SER A N 1
ATOM 726 C CA . SER A 1 91 ? 1.486 -8.962 -8.197 1.00 88.19 91 SER A CA 1
ATOM 727 C C . SER A 1 91 ? 0.403 -8.083 -7.562 1.00 88.19 91 SER A C 1
ATOM 729 O O . SER A 1 91 ? 0.527 -7.746 -6.384 1.00 88.19 91 SER A O 1
ATOM 731 N N . PHE A 1 92 ? -0.713 -7.862 -8.259 1.00 86.50 92 PHE A N 1
ATOM 732 C CA . PHE A 1 92 ? -1.907 -7.157 -7.749 1.00 86.50 92 PHE A CA 1
ATOM 733 C C . PHE A 1 92 ? -2.715 -7.922 -6.683 1.00 86.50 92 PHE A C 1
ATOM 735 O O . PHE A 1 92 ? -3.758 -7.454 -6.243 1.00 86.50 92 PHE A O 1
ATOM 742 N N . ILE A 1 93 ? -2.252 -9.102 -6.266 1.00 84.50 93 ILE A N 1
ATOM 743 C CA . ILE A 1 93 ? -2.949 -9.945 -5.290 1.00 84.50 93 ILE A CA 1
ATOM 744 C C . ILE A 1 93 ? -2.806 -9.337 -3.888 1.00 84.50 93 ILE A C 1
ATOM 746 O O . ILE A 1 93 ? -1.679 -9.207 -3.389 1.00 84.50 93 ILE A O 1
ATOM 750 N N . PHE A 1 94 ? -3.945 -9.014 -3.270 1.00 80.00 94 PHE A N 1
ATOM 751 C CA . PHE A 1 94 ? -4.111 -8.526 -1.896 1.00 80.00 94 PHE A CA 1
ATOM 752 C C . PHE A 1 94 ? -4.662 -9.624 -0.969 1.00 80.00 94 PHE A C 1
ATOM 754 O O . PHE A 1 94 ? -5.513 -10.417 -1.422 1.00 80.00 94 PHE A O 1
#

pLDDT: mean 87.87, std 8.01, range [59.81, 97.38]

Sequence (94 aa):
LQLDIVYPSEPSRLLAFLRITGIGILTAALPHLLLLAVLTLGMLILIPVGLISIIATKRWPSLLFDFMYRYLRYYSRVNAYIMGLVDKYPSFIF